Protein AF-A0A5R2MZ26-F1 (afdb_monomer_lite)

Radius of gyration: 20.75 Å; chains: 1; bounding box: 51×31×46 Å

Structure (mmCIF, N/CA/C/O backbone):
data_AF-A0A5R2MZ26-F1
#
_entry.id   AF-A0A5R2MZ26-F1
#
loop_
_atom_site.group_PDB
_atom_site.id
_atom_site.type_symbol
_atom_site.label_atom_id
_atom_site.label_alt_id
_atom_site.label_comp_id
_atom_site.label_asym_id
_atom_site.label_entity_id
_atom_site.label_seq_id
_atom_site.pdbx_PDB_ins_code
_atom_site.Cartn_x
_atom_site.Cartn_y
_atom_site.Cartn_z
_atom_site.occupancy
_atom_site.B_iso_or_equiv
_atom_site.auth_seq_id
_atom_site.auth_comp_id
_atom_site.auth_asym_id
_atom_site.auth_atom_id
_atom_site.pdbx_PDB_model_num
ATOM 1 N N . MET A 1 1 ? 28.311 18.626 -24.169 1.00 40.03 1 MET A N 1
ATOM 2 C CA . MET A 1 1 ? 27.862 17.252 -23.884 1.00 40.03 1 MET A CA 1
ATOM 3 C C . MET A 1 1 ? 28.572 16.865 -22.610 1.00 40.03 1 MET A C 1
ATOM 5 O O . MET A 1 1 ? 29.787 16.757 -22.639 1.00 40.03 1 MET A O 1
ATOM 9 N N . ALA A 1 2 ? 27.871 16.903 -21.479 1.00 43.50 2 ALA A N 1
ATOM 10 C CA . ALA A 1 2 ? 28.476 16.527 -20.210 1.00 43.50 2 ALA A CA 1
ATOM 11 C C . ALA A 1 2 ? 28.593 15.002 -20.210 1.00 43.50 2 ALA A C 1
ATOM 13 O O . ALA A 1 2 ? 27.584 14.326 -20.407 1.00 43.50 2 ALA A O 1
ATOM 14 N N . ASP A 1 3 ? 29.814 14.494 -20.066 1.00 49.94 3 ASP A N 1
ATOM 15 C CA . ASP A 1 3 ? 30.097 13.080 -19.853 1.00 49.94 3 ASP A CA 1
ATOM 16 C C . ASP A 1 3 ? 29.318 12.599 -18.622 1.00 49.94 3 ASP A C 1
ATOM 18 O O . ASP A 1 3 ? 29.716 12.819 -17.477 1.00 49.94 3 ASP A O 1
ATOM 22 N N . ALA A 1 4 ? 28.159 11.983 -18.854 1.00 48.03 4 ALA A N 1
ATOM 23 C CA . ALA A 1 4 ? 27.416 11.291 -17.819 1.00 48.03 4 ALA A CA 1
ATOM 24 C C . ALA A 1 4 ? 28.215 10.033 -17.473 1.00 48.03 4 ALA A C 1
ATOM 26 O O . ALA A 1 4 ? 28.239 9.090 -18.255 1.00 48.03 4 ALA A O 1
ATOM 27 N N . HIS A 1 5 ? 28.935 10.114 -16.351 1.00 60.41 5 HIS A N 1
ATOM 28 C CA . HIS A 1 5 ? 29.505 9.039 -15.536 1.00 60.41 5 HIS A CA 1
ATOM 29 C C . HIS A 1 5 ? 29.823 7.738 -16.287 1.00 60.41 5 HIS A C 1
ATOM 31 O O . HIS A 1 5 ? 28.923 6.984 -16.650 1.00 60.41 5 HIS A O 1
ATOM 37 N N . ALA A 1 6 ? 31.119 7.451 -16.457 1.00 61.78 6 ALA A N 1
ATOM 38 C CA . ALA A 1 6 ? 31.607 6.177 -16.979 1.00 61.78 6 ALA A CA 1
ATOM 39 C C . ALA A 1 6 ? 30.768 5.001 -16.451 1.00 61.78 6 ALA A C 1
ATOM 41 O O . ALA A 1 6 ? 30.547 4.890 -15.242 1.00 61.78 6 ALA A O 1
ATOM 42 N N . LYS A 1 7 ? 30.285 4.160 -17.375 1.00 66.69 7 LYS A N 1
ATOM 43 C CA . LYS A 1 7 ? 29.459 2.989 -17.065 1.00 66.69 7 LYS A CA 1
ATOM 44 C C . LYS A 1 7 ? 30.130 2.211 -15.922 1.00 66.69 7 LYS A C 1
ATOM 46 O O . LYS A 1 7 ? 31.337 1.964 -16.029 1.00 66.69 7 LYS A O 1
ATOM 51 N N . PRO A 1 8 ? 29.410 1.865 -14.839 1.00 64.62 8 PRO A N 1
ATOM 52 C CA . PRO A 1 8 ? 30.001 1.116 -13.741 1.00 64.62 8 PRO A CA 1
ATOM 53 C C . PRO A 1 8 ? 30.709 -0.126 -14.284 1.00 64.62 8 PRO A C 1
ATOM 55 O O . PRO A 1 8 ? 30.185 -0.802 -15.166 1.00 64.62 8 PRO A O 1
ATOM 58 N N . HIS A 1 9 ? 31.906 -0.429 -13.782 1.00 77.69 9 HIS A N 1
ATOM 59 C CA . HIS A 1 9 ? 32.708 -1.571 -14.240 1.00 77.69 9 HIS A CA 1
ATOM 60 C C . HIS A 1 9 ? 32.186 -2.908 -13.661 1.00 77.69 9 HIS A C 1
ATOM 62 O O . HIS A 1 9 ? 32.964 -3.796 -13.308 1.00 77.69 9 HIS A O 1
ATOM 68 N N . HIS A 1 10 ? 30.866 -3.011 -13.494 1.00 83.56 10 HIS A N 1
ATOM 69 C CA . HIS A 1 10 ? 30.146 -4.144 -12.933 1.00 83.56 10 HIS A CA 1
ATOM 70 C C . HIS A 1 10 ? 28.827 -4.359 -13.676 1.00 83.56 10 HIS A C 1
ATOM 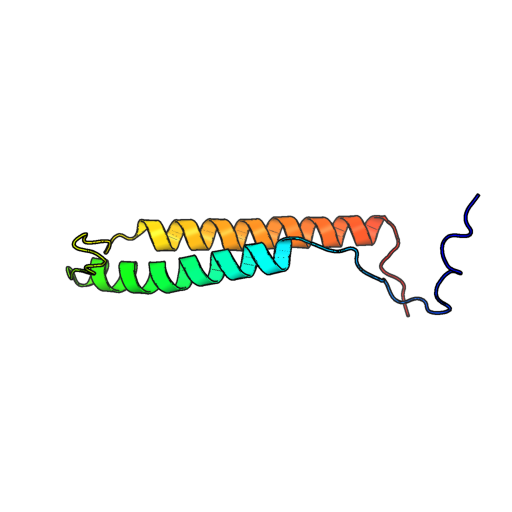72 O O . HIS A 1 10 ? 28.205 -3.412 -14.156 1.00 83.56 10 HIS A O 1
ATOM 78 N N . ASP A 1 11 ? 28.356 -5.600 -13.671 1.00 81.88 11 ASP A N 1
ATOM 79 C CA . ASP A 1 11 ? 27.124 -5.995 -14.354 1.00 81.88 11 ASP A CA 1
ATOM 80 C C . ASP A 1 11 ? 25.869 -5.890 -13.462 1.00 81.88 11 ASP A C 1
ATOM 82 O O . ASP A 1 11 ? 24.773 -6.231 -13.904 1.00 81.88 11 ASP A O 1
ATOM 86 N N . TYR A 1 12 ? 26.009 -5.394 -12.222 1.00 85.31 12 TYR A N 1
ATOM 87 C CA . TYR A 1 12 ? 24.886 -5.174 -11.303 1.00 85.31 12 TYR A CA 1
ATOM 88 C C . TYR A 1 12 ? 23.968 -4.027 -11.744 1.00 85.31 12 TYR A C 1
ATOM 90 O O . TYR A 1 12 ? 24.433 -2.948 -12.125 1.00 85.31 12 TYR A O 1
ATOM 98 N N . HIS A 1 13 ? 22.660 -4.247 -11.600 1.00 85.56 13 HIS A N 1
ATOM 99 C CA . HIS A 1 13 ? 21.627 -3.244 -11.837 1.00 85.56 13 HIS A CA 1
ATOM 100 C C . HIS A 1 13 ? 21.602 -2.199 -10.711 1.00 85.56 13 HIS A C 1
ATOM 102 O O . HIS A 1 13 ? 21.377 -2.522 -9.544 1.00 85.56 13 HIS A O 1
ATOM 108 N N . LEU A 1 14 ? 21.815 -0.933 -11.072 1.00 88.00 14 LEU A N 1
ATOM 109 C CA . LEU A 1 14 ? 21.554 0.207 -10.199 1.00 88.00 14 LEU A CA 1
ATOM 110 C C . LEU A 1 14 ? 20.103 0.639 -10.402 1.00 88.00 14 LEU A C 1
ATOM 112 O O . LEU A 1 14 ? 19.801 1.312 -11.380 1.00 88.00 14 LEU A O 1
ATOM 116 N N . VAL A 1 15 ? 19.229 0.205 -9.495 1.00 87.31 15 VAL A N 1
ATOM 117 C CA . VAL A 1 15 ? 17.793 0.496 -9.563 1.00 87.31 15 VAL A CA 1
ATOM 118 C C . VAL A 1 15 ? 17.557 1.990 -9.352 1.00 87.31 15 VAL A C 1
ATOM 120 O O . VAL A 1 15 ? 18.092 2.583 -8.408 1.00 87.31 15 VAL A O 1
ATOM 123 N N . ASP A 1 16 ? 16.732 2.584 -10.208 1.00 89.94 16 ASP A N 1
ATOM 124 C CA . ASP A 1 16 ? 16.328 3.977 -10.071 1.00 89.94 16 ASP A CA 1
ATOM 125 C C . ASP A 1 16 ? 15.496 4.208 -8.793 1.00 89.94 16 ASP A C 1
ATOM 127 O O . ASP A 1 16 ? 14.822 3.302 -8.288 1.00 89.94 16 ASP A O 1
ATOM 131 N N . PRO A 1 17 ? 15.504 5.430 -8.230 1.00 94.00 17 PRO A N 1
ATOM 132 C CA . PRO A 1 17 ? 14.687 5.750 -7.068 1.00 94.00 17 PRO A CA 1
ATOM 133 C C . PRO A 1 17 ? 13.202 5.437 -7.303 1.00 94.00 17 PRO A C 1
ATOM 135 O O . PRO A 1 17 ? 12.573 5.977 -8.211 1.00 94.00 17 PRO A O 1
ATOM 138 N N . SER A 1 18 ? 12.623 4.605 -6.435 1.00 93.94 18 SER A N 1
ATOM 139 C CA . SER A 1 18 ? 11.238 4.145 -6.546 1.00 93.94 18 SER A CA 1
ATOM 140 C C . SER A 1 18 ? 10.370 4.624 -5.371 1.00 93.94 18 SER A C 1
ATOM 142 O O . SER A 1 18 ? 10.832 4.622 -4.225 1.00 93.94 18 SER A O 1
ATOM 144 N N . PRO A 1 19 ? 9.097 5.001 -5.606 1.00 95.44 19 PRO A N 1
ATOM 145 C CA . PRO A 1 19 ? 8.171 5.396 -4.544 1.00 95.44 19 PRO A CA 1
ATOM 146 C C . PRO A 1 19 ? 7.558 4.206 -3.784 1.00 95.44 19 PRO A C 1
ATOM 148 O O . PRO A 1 19 ? 6.998 4.396 -2.699 1.00 95.44 19 PRO A O 1
ATOM 151 N N . TRP A 1 20 ? 7.644 2.984 -4.323 1.00 97.19 20 TRP A N 1
ATOM 152 C CA . TRP A 1 20 ? 6.950 1.808 -3.782 1.00 97.19 20 TRP A CA 1
ATOM 153 C C . TRP A 1 20 ? 7.320 1.452 -2.332 1.00 97.19 20 TRP A C 1
ATOM 155 O O . TRP A 1 20 ? 6.398 1.177 -1.560 1.00 97.19 20 TRP A O 1
ATOM 165 N N . PRO A 1 21 ? 8.595 1.524 -1.888 1.00 97.06 21 PRO A N 1
ATOM 166 C CA . PRO A 1 21 ? 8.950 1.245 -0.493 1.00 97.06 21 PRO A CA 1
ATOM 167 C C . PRO A 1 21 ? 8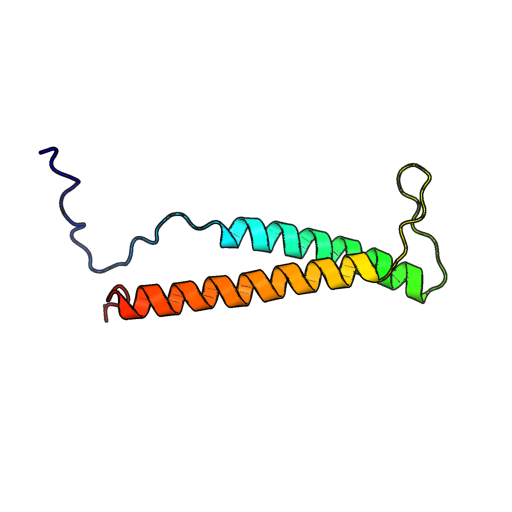.242 2.165 0.508 1.00 97.06 21 PRO A C 1
ATOM 169 O O . PRO A 1 21 ? 7.774 1.723 1.562 1.00 97.06 21 PRO A O 1
ATOM 172 N N . PHE A 1 22 ? 8.129 3.452 0.174 1.00 97.56 22 PHE A N 1
ATOM 173 C CA . PHE A 1 22 ? 7.460 4.429 1.026 1.00 97.56 22 PHE A CA 1
ATOM 174 C C . PHE A 1 22 ? 5.950 4.184 1.063 1.00 97.56 22 PHE A C 1
ATOM 176 O O . PHE A 1 22 ? 5.366 4.099 2.145 1.00 97.56 22 PHE A O 1
ATOM 183 N N . LEU A 1 23 ? 5.325 4.005 -0.106 1.00 97.06 23 LEU A N 1
ATOM 184 C CA . LEU A 1 23 ? 3.886 3.763 -0.194 1.00 97.06 23 LEU A CA 1
ATOM 185 C C . LEU A 1 23 ? 3.481 2.464 0.519 1.00 97.06 23 LEU A C 1
ATOM 187 O O . LEU A 1 23 ? 2.498 2.449 1.260 1.00 97.06 23 LEU A O 1
ATOM 191 N N . GLY A 1 24 ? 4.283 1.406 0.374 1.00 97.56 24 GLY A N 1
ATOM 192 C CA . GLY A 1 24 ? 4.082 0.141 1.075 1.00 97.56 24 GLY A CA 1
ATOM 193 C C . GLY A 1 24 ? 4.202 0.285 2.592 1.00 97.56 24 GLY A C 1
ATOM 194 O O . GLY A 1 24 ? 3.383 -0.271 3.321 1.00 97.56 24 GLY A O 1
ATOM 195 N N . SER A 1 25 ? 5.151 1.091 3.078 1.00 98.00 25 SER A N 1
ATOM 196 C CA . SER A 1 25 ? 5.307 1.367 4.514 1.00 98.00 25 SER A CA 1
ATOM 197 C C . SER A 1 25 ? 4.101 2.114 5.094 1.00 98.00 25 SER A C 1
ATOM 199 O O . SER A 1 25 ? 3.600 1.753 6.161 1.00 98.00 25 SER A O 1
ATOM 201 N N . VAL A 1 26 ? 3.580 3.114 4.375 1.00 98.06 26 VAL A N 1
ATOM 202 C CA . VAL A 1 26 ? 2.352 3.826 4.768 1.00 98.06 26 VAL A CA 1
ATOM 203 C C . VAL A 1 26 ? 1.148 2.880 4.750 1.00 98.06 26 VAL A C 1
ATOM 205 O O . VAL A 1 26 ? 0.376 2.854 5.707 1.00 98.06 26 VAL A O 1
ATOM 208 N N . GLY A 1 27 ? 1.009 2.054 3.709 1.00 97.75 27 GLY A N 1
ATOM 209 C CA . GLY A 1 27 ? -0.045 1.041 3.620 1.00 97.75 27 GLY A CA 1
ATOM 210 C C . GLY A 1 27 ? -0.001 0.035 4.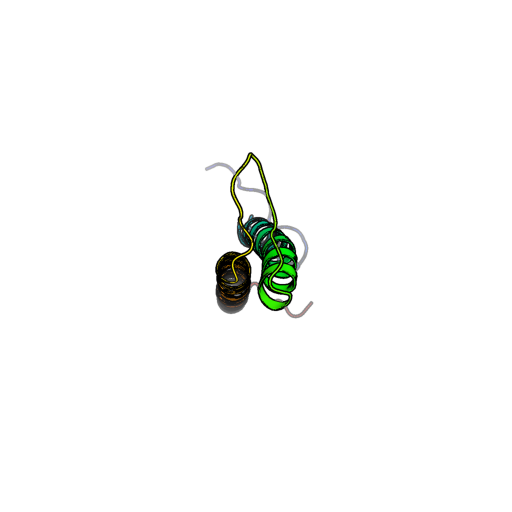773 1.00 97.75 27 GLY A C 1
ATOM 211 O O . GLY A 1 27 ? -1.035 -0.268 5.372 1.00 97.75 27 GLY A O 1
ATOM 212 N N . ALA A 1 28 ? 1.193 -0.434 5.146 1.00 98.06 28 ALA A N 1
ATOM 213 C CA . ALA A 1 28 ? 1.393 -1.333 6.279 1.00 98.06 28 ALA A CA 1
ATOM 214 C C . ALA A 1 28 ? 1.003 -0.673 7.610 1.00 98.06 28 ALA A C 1
ATOM 216 O O . ALA A 1 28 ? 0.313 -1.291 8.422 1.00 98.06 28 ALA A O 1
ATOM 217 N N . LEU A 1 29 ? 1.368 0.598 7.810 1.00 97.88 29 LEU A N 1
ATOM 218 C CA . LEU A 1 29 ? 0.978 1.364 8.994 1.00 97.88 29 LEU A CA 1
ATOM 219 C C . LEU A 1 29 ? -0.548 1.494 9.105 1.00 97.88 29 LEU A C 1
ATOM 221 O O . LEU A 1 29 ? -1.120 1.198 10.155 1.00 97.88 29 LEU A O 1
ATOM 225 N N . VAL A 1 30 ? -1.215 1.884 8.013 1.00 97.44 30 VAL A N 1
ATOM 226 C CA . VAL A 1 30 ? -2.683 1.991 7.956 1.00 97.44 30 VAL A CA 1
ATOM 227 C C . VAL A 1 30 ? -3.338 0.636 8.220 1.00 97.44 30 VAL A C 1
ATOM 229 O O . VAL A 1 30 ? -4.297 0.562 8.984 1.00 97.44 30 VAL A O 1
ATOM 232 N N . THR A 1 31 ? -2.794 -0.445 7.658 1.00 98.19 31 THR A N 1
ATOM 233 C CA . THR A 1 31 ? -3.283 -1.812 7.894 1.00 98.19 31 THR A CA 1
ATOM 234 C C . THR A 1 31 ? -3.150 -2.206 9.363 1.00 98.19 31 THR A C 1
ATOM 236 O O . THR A 1 31 ? -4.086 -2.768 9.924 1.00 98.19 31 THR A O 1
ATOM 239 N N . ALA A 1 32 ? -2.028 -1.889 10.013 1.00 97.50 32 ALA A N 1
ATOM 240 C CA . ALA A 1 32 ? -1.805 -2.214 11.419 1.00 97.50 32 ALA A CA 1
ATOM 241 C C . ALA A 1 32 ? -2.801 -1.484 12.335 1.00 97.50 32 ALA A C 1
ATOM 243 O O . ALA A 1 32 ? -3.489 -2.125 13.132 1.00 97.50 32 ALA A O 1
ATOM 244 N N . PHE A 1 33 ? -2.949 -0.163 12.174 1.00 95.31 33 PHE A N 1
ATOM 245 C CA . PHE A 1 33 ? -3.948 0.616 12.918 1.00 95.31 33 PHE A CA 1
ATOM 246 C C . PHE A 1 33 ? -5.377 0.166 12.613 1.00 95.31 33 PHE A C 1
ATOM 248 O O . PHE A 1 33 ? -6.191 0.003 13.523 1.00 95.31 33 PHE A O 1
ATOM 255 N N . GLY A 1 34 ? -5.677 -0.083 11.340 1.00 96.06 34 GLY A N 1
ATOM 256 C CA . GLY A 1 34 ? -6.960 -0.614 10.908 1.00 96.06 34 GLY A CA 1
ATOM 257 C C . GLY A 1 34 ? -7.259 -1.982 11.514 1.00 96.06 34 GLY A C 1
ATOM 258 O O . GLY A 1 34 ? -8.394 -2.231 11.901 1.00 96.06 34 GLY A O 1
ATOM 259 N N . GLY A 1 35 ? -6.252 -2.844 11.667 1.00 96.88 35 GLY A N 1
ATOM 260 C CA . GLY A 1 35 ? -6.384 -4.156 12.298 1.00 96.88 35 GLY A CA 1
ATOM 261 C C . GLY A 1 35 ? -6.798 -4.049 13.763 1.00 96.88 35 GLY A C 1
ATOM 262 O O . GLY A 1 35 ? -7.709 -4.753 14.192 1.00 96.88 35 GLY A O 1
ATOM 263 N N . VAL A 1 36 ? -6.210 -3.109 14.509 1.00 95.12 36 VAL A N 1
ATOM 264 C CA . VAL A 1 36 ? -6.642 -2.807 15.884 1.00 95.12 36 VAL A CA 1
ATOM 265 C C . VAL A 1 36 ? -8.090 -2.303 15.903 1.00 95.12 36 VAL A C 1
ATOM 267 O O . VAL A 1 36 ? -8.900 -2.793 16.689 1.00 95.12 36 VAL A O 1
ATOM 270 N N . CYS A 1 37 ? -8.446 -1.383 14.998 1.00 94.69 37 CYS A N 1
ATOM 271 C CA . CYS A 1 37 ? -9.812 -0.854 14.887 1.00 94.69 37 CYS A CA 1
ATOM 272 C C . CYS A 1 37 ? -10.834 -1.948 14.545 1.00 94.69 37 CYS A C 1
ATOM 274 O O . CYS A 1 37 ? -11.932 -1.961 15.100 1.00 94.69 37 CYS A O 1
ATOM 276 N N . LEU A 1 38 ? -10.464 -2.889 13.672 1.00 96.19 38 LEU A N 1
ATOM 277 C CA . LEU A 1 38 ? -11.276 -4.044 13.307 1.00 96.19 38 LEU A CA 1
ATOM 278 C C . LEU A 1 38 ? -11.493 -4.975 14.506 1.00 96.19 38 LEU A C 1
ATOM 280 O O . LEU A 1 38 ? -12.623 -5.387 14.749 1.00 96.19 38 LEU A O 1
ATOM 284 N N . MET A 1 39 ? -10.447 -5.292 15.275 1.00 95.69 39 MET A N 1
ATOM 285 C CA . MET A 1 39 ? -10.572 -6.148 16.462 1.00 95.69 39 MET A CA 1
ATOM 286 C C . MET A 1 39 ? -11.491 -5.525 17.519 1.00 95.69 39 MET A C 1
ATOM 288 O O . MET A 1 39 ? -12.338 -6.221 18.078 1.00 95.69 39 MET A O 1
ATOM 292 N N . GLU A 1 40 ? -11.366 -4.220 17.769 1.00 93.94 40 GLU A N 1
ATOM 293 C CA . GLU A 1 40 ? -12.266 -3.507 18.682 1.00 93.94 40 GLU A CA 1
ATOM 294 C C . GLU A 1 40 ? -13.704 -3.457 18.152 1.00 93.94 40 GLU A C 1
ATOM 296 O O . GLU A 1 40 ? -14.638 -3.726 18.906 1.00 93.94 40 GLU A O 1
ATOM 301 N N . TYR A 1 41 ? -13.895 -3.222 16.850 1.00 92.81 41 TYR A N 1
ATOM 302 C CA . TYR A 1 41 ? -15.213 -3.278 16.211 1.00 92.81 41 TYR A CA 1
ATOM 303 C C . TYR A 1 41 ? -15.881 -4.654 16.378 1.00 92.81 41 TYR A C 1
ATOM 305 O O . TYR A 1 41 ? -17.041 -4.734 16.779 1.00 92.81 41 TYR A O 1
ATOM 313 N N . LEU A 1 42 ? -15.144 -5.746 16.144 1.00 94.06 42 LEU A N 1
ATOM 314 C CA . LEU A 1 42 ? -15.657 -7.117 16.272 1.00 94.06 42 LEU A CA 1
ATOM 315 C C . LEU A 1 42 ? -16.036 -7.489 17.712 1.00 94.06 42 LEU A C 1
ATOM 317 O O . LEU A 1 42 ? -16.916 -8.321 17.920 1.00 94.06 42 LEU A O 1
ATOM 321 N N . LYS A 1 43 ? -15.402 -6.865 18.708 1.00 93.88 43 LYS A N 1
ATOM 322 C CA . LYS A 1 43 ? -15.737 -7.033 20.130 1.00 93.88 43 LYS A CA 1
ATOM 323 C C . LYS A 1 43 ? -16.922 -6.164 20.577 1.00 93.88 43 LYS A C 1
ATOM 325 O O . LYS A 1 43 ? -17.303 -6.234 21.742 1.00 93.88 43 LYS A O 1
ATOM 330 N N . GLY A 1 44 ? -17.483 -5.333 19.691 1.00 89.12 44 GLY A N 1
ATOM 331 C CA . GLY A 1 44 ? -18.480 -4.315 20.046 1.00 89.12 44 GLY A CA 1
ATOM 332 C C . GLY A 1 44 ? -17.904 -3.180 20.901 1.00 89.12 44 GLY A C 1
ATOM 333 O O . GLY A 1 44 ? -18.646 -2.499 21.607 1.00 89.12 44 GLY A O 1
ATOM 334 N N . GLY A 1 45 ? -16.579 -3.015 20.881 1.00 88.31 45 GLY A N 1
ATOM 335 C CA . GLY A 1 45 ? -15.847 -2.015 21.643 1.00 88.31 45 GLY A CA 1
ATOM 336 C C . GLY A 1 45 ? -15.884 -0.631 21.001 1.00 88.31 45 GLY A C 1
ATOM 337 O O . GLY A 1 45 ? -16.626 -0.341 20.062 1.00 88.31 45 GLY A O 1
ATOM 338 N N . SER A 1 46 ? -15.073 0.271 21.536 1.00 86.06 46 SER A N 1
ATOM 339 C CA . SER A 1 46 ? -14.917 1.627 21.015 1.00 86.06 46 SER A CA 1
ATOM 340 C C . SER A 1 46 ? -13.448 2.007 21.05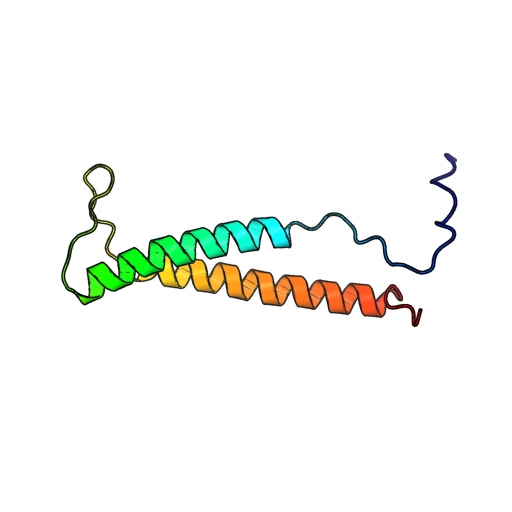9 1.00 86.06 46 SER A C 1
ATOM 342 O O . SER A 1 46 ? -12.779 1.762 22.059 1.00 86.06 46 SER A O 1
ATOM 344 N N . PHE A 1 47 ? -12.961 2.638 19.993 1.00 86.69 47 PHE A N 1
ATOM 345 C CA . PHE A 1 47 ? -11.593 3.138 19.910 1.00 86.69 47 PHE A CA 1
ATOM 346 C C . PHE A 1 47 ? -11.633 4.665 19.777 1.00 86.69 47 PHE A C 1
ATOM 348 O O . PHE A 1 47 ? -11.684 5.188 18.659 1.00 86.69 47 PHE A O 1
ATOM 355 N N . PRO A 1 48 ? -11.714 5.398 20.904 1.00 86.62 48 PRO A N 1
ATOM 356 C CA . PRO A 1 48 ? -11.787 6.848 20.880 1.00 86.62 48 PRO A CA 1
ATOM 357 C C . PRO A 1 48 ? -10.409 7.453 20.589 1.00 86.62 48 PRO A C 1
ATOM 359 O O . PRO A 1 48 ? -9.472 7.291 21.368 1.00 86.62 48 PRO A O 1
ATOM 362 N N . ILE A 1 49 ? -10.302 8.219 19.505 1.00 86.44 49 ILE A N 1
ATOM 363 C CA . ILE A 1 49 ? -9.179 9.129 19.257 1.00 86.44 49 ILE A CA 1
ATOM 364 C C . ILE A 1 49 ? -9.737 10.547 19.110 1.00 86.44 49 ILE A C 1
ATOM 366 O O . ILE A 1 49 ? -10.681 10.767 18.356 1.00 86.44 49 ILE A O 1
ATOM 370 N N . PHE A 1 50 ? -9.163 11.520 19.828 1.00 82.69 50 PHE A N 1
ATOM 371 C CA . PHE A 1 50 ? -9.559 12.940 19.769 1.00 82.69 50 PHE A CA 1
ATOM 372 C C . PHE A 1 50 ? -11.074 13.183 19.953 1.00 82.69 50 PHE A C 1
ATOM 374 O O . PHE A 1 50 ? -11.631 14.121 19.395 1.00 82.69 50 PHE A O 1
ATOM 381 N N . GLY A 1 51 ? -11.749 12.327 20.729 1.00 84.06 51 GLY A N 1
ATOM 382 C CA . GLY A 1 51 ? -13.195 12.409 20.975 1.00 84.06 51 GLY A CA 1
ATOM 383 C C . GLY A 1 51 ? -14.082 11.715 19.933 1.00 84.06 51 GLY A C 1
ATOM 384 O O . GLY A 1 51 ? -15.295 11.678 20.117 1.00 84.06 51 GLY A O 1
ATOM 385 N N . PHE A 1 52 ? -13.510 11.115 18.885 1.00 85.19 52 PHE A N 1
ATOM 386 C CA . PHE A 1 52 ? -14.240 10.373 17.854 1.00 85.19 52 PHE A CA 1
ATOM 387 C C . PHE A 1 52 ? -13.968 8.871 17.958 1.00 85.19 52 PHE A C 1
ATOM 389 O O . PHE A 1 52 ? -12.821 8.450 18.106 1.00 85.19 52 PHE A O 1
ATOM 396 N N . ASN A 1 53 ? -15.015 8.046 17.860 1.00 87.00 53 ASN A N 1
ATOM 397 C CA . ASN A 1 53 ? -14.856 6.595 17.787 1.00 87.00 53 ASN A CA 1
ATOM 398 C C . ASN A 1 53 ? -14.496 6.190 16.356 1.00 87.00 53 ASN A C 1
ATOM 400 O O . ASN A 1 53 ? -15.300 6.359 15.439 1.00 87.00 53 ASN A O 1
ATOM 404 N N . ILE A 1 54 ? -13.302 5.633 16.181 1.00 89.00 54 ILE A N 1
ATOM 405 C CA . ILE A 1 54 ? -12.819 5.160 14.883 1.00 89.00 54 ILE A CA 1
ATOM 406 C C . ILE A 1 54 ? -12.802 3.631 14.772 1.00 89.00 54 ILE A C 1
ATOM 408 O O . ILE A 1 54 ? -12.206 3.110 13.833 1.00 89.00 54 ILE A O 1
ATOM 412 N N . ALA A 1 55 ? -13.438 2.908 15.704 1.00 88.88 55 ALA A N 1
ATOM 413 C CA . ALA A 1 55 ? -13.604 1.456 15.637 1.00 88.88 55 ALA A CA 1
ATOM 414 C C . ALA A 1 55 ? -14.518 1.081 14.459 1.00 88.88 55 ALA A C 1
ATOM 416 O O . ALA A 1 55 ? -15.705 0.805 14.614 1.00 88.88 55 ALA A O 1
ATOM 417 N N . ASN A 1 56 ? -13.955 1.125 13.256 1.00 89.50 56 ASN A N 1
ATOM 418 C CA . ASN A 1 56 ? -14.580 0.722 12.014 1.00 89.50 56 ASN A CA 1
ATOM 419 C C . ASN A 1 56 ? -13.669 -0.281 11.286 1.00 89.50 56 ASN A C 1
ATOM 421 O O . ASN A 1 56 ? -12.444 -0.224 11.419 1.00 89.50 56 ASN A O 1
ATOM 425 N N . PRO A 1 57 ? -14.249 -1.197 10.498 1.00 94.25 57 PRO A N 1
ATOM 426 C CA . PRO A 1 57 ? -13.471 -2.173 9.740 1.00 94.25 57 PRO A CA 1
ATOM 427 C C . PRO A 1 57 ? -12.810 -1.567 8.489 1.00 94.25 57 PRO A C 1
ATOM 429 O O . PRO A 1 57 ? -11.875 -2.143 7.936 1.00 94.25 57 PRO A O 1
ATOM 432 N N . TRP A 1 58 ? -13.284 -0.410 8.019 1.00 94.75 58 TRP A N 1
ATOM 433 C CA . TRP A 1 58 ? -12.889 0.172 6.735 1.00 94.75 58 TRP A CA 1
ATOM 434 C C . TRP A 1 58 ? -11.421 0.578 6.685 1.00 94.75 58 TRP A C 1
ATOM 436 O O . TRP A 1 58 ? -10.778 0.384 5.655 1.00 94.75 58 TRP A O 1
ATOM 446 N N . LEU A 1 59 ? -10.869 1.079 7.793 1.00 95.12 59 LEU A N 1
ATOM 447 C CA . LEU A 1 59 ? -9.466 1.485 7.850 1.00 95.12 59 LEU A CA 1
ATOM 448 C C . LEU A 1 59 ? -8.513 0.315 7.541 1.00 95.12 59 LEU A C 1
ATOM 450 O O . LEU A 1 59 ? -7.527 0.497 6.829 1.00 95.12 59 LEU A O 1
ATOM 454 N N . PHE A 1 60 ? -8.844 -0.896 8.004 1.00 97.19 60 PHE A N 1
ATOM 455 C CA . PHE A 1 60 ? -8.081 -2.107 7.697 1.00 97.19 60 PHE A CA 1
ATOM 456 C C . PHE A 1 60 ? -8.105 -2.422 6.201 1.00 97.19 60 PHE A C 1
ATOM 458 O O . PHE A 1 60 ? -7.057 -2.609 5.587 1.00 97.19 60 PHE A O 1
ATOM 465 N N . PHE A 1 61 ? -9.298 -2.441 5.601 1.00 97.50 61 PHE A N 1
ATOM 466 C CA . PHE A 1 61 ? -9.452 -2.775 4.187 1.00 97.50 61 PHE A CA 1
ATOM 467 C C . PHE A 1 61 ? -8.790 -1.749 3.266 1.00 97.50 61 PHE A C 1
ATOM 469 O O . PHE A 1 61 ? -8.193 -2.138 2.265 1.00 97.50 61 PHE A O 1
ATOM 476 N N . ILE A 1 62 ? -8.822 -0.462 3.622 1.00 97.75 62 ILE A N 1
ATOM 477 C CA . ILE A 1 62 ? -8.081 0.581 2.901 1.00 97.75 62 ILE A CA 1
ATOM 478 C C . ILE A 1 62 ? -6.578 0.286 2.942 1.00 97.75 62 ILE A C 1
ATOM 480 O O . ILE A 1 62 ? -5.926 0.306 1.899 1.00 97.75 62 ILE A O 1
ATOM 484 N N . GLY A 1 63 ? -6.035 -0.041 4.119 1.00 97.50 63 GLY A N 1
ATOM 485 C CA . GLY A 1 63 ? -4.633 -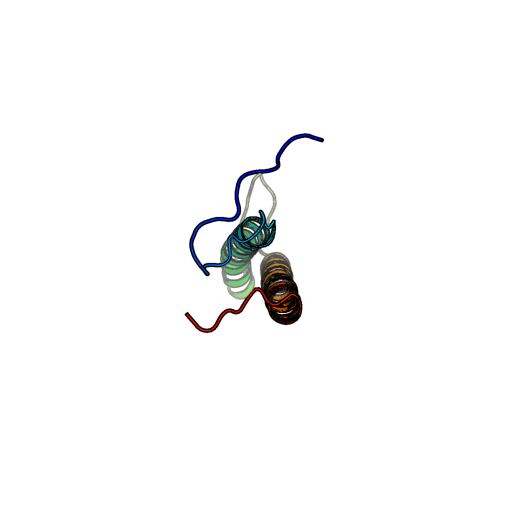0.432 4.262 1.00 97.50 63 GLY A CA 1
ATOM 486 C C . GLY A 1 63 ? -4.264 -1.624 3.374 1.00 97.50 63 GLY A C 1
ATOM 487 O O . GLY A 1 63 ? -3.292 -1.554 2.622 1.00 97.50 63 GLY A O 1
ATOM 488 N N . ILE A 1 64 ? -5.089 -2.677 3.383 1.00 98.31 64 ILE A N 1
ATOM 489 C CA . ILE A 1 64 ? -4.889 -3.869 2.548 1.00 98.31 64 ILE A CA 1
ATOM 490 C C . ILE A 1 64 ? -4.888 -3.520 1.058 1.00 98.31 64 ILE A C 1
ATOM 492 O O . ILE A 1 64 ? -4.006 -3.974 0.332 1.00 98.31 64 ILE A O 1
ATOM 496 N N . VAL A 1 65 ? -5.829 -2.694 0.591 1.00 98.44 65 VAL A N 1
ATOM 497 C CA . VAL A 1 65 ? -5.878 -2.270 -0.817 1.00 98.44 65 VAL A CA 1
ATOM 498 C C . VAL A 1 65 ? -4.603 -1.518 -1.211 1.00 98.44 65 VAL A C 1
ATOM 500 O O . VAL A 1 65 ? -4.051 -1.793 -2.274 1.00 98.44 65 VAL A O 1
ATOM 503 N N . ILE A 1 66 ? -4.090 -0.627 -0.355 1.00 98.06 66 ILE A N 1
ATOM 504 C CA . ILE A 1 66 ? -2.837 0.106 -0.613 1.00 98.06 66 ILE A CA 1
ATOM 505 C C . ILE A 1 66 ? -1.646 -0.855 -0.701 1.00 98.06 66 ILE A C 1
ATOM 507 O O . ILE A 1 66 ? -0.823 -0.729 -1.611 1.00 98.06 66 ILE A O 1
ATOM 511 N N . VAL A 1 67 ? -1.548 -1.822 0.216 1.00 98.31 67 VAL A N 1
ATOM 512 C CA . VAL A 1 67 ? -0.467 -2.818 0.210 1.00 98.31 67 VAL A CA 1
ATOM 513 C C . VAL A 1 67 ? -0.529 -3.666 -1.058 1.00 98.31 67 VAL A C 1
ATOM 515 O O . VAL A 1 67 ? 0.472 -3.776 -1.761 1.00 98.31 67 VAL A O 1
ATOM 518 N N . LEU A 1 68 ? -1.703 -4.204 -1.401 1.00 98.56 68 LEU A N 1
ATOM 519 C CA . LEU A 1 68 ? -1.880 -5.030 -2.598 1.00 98.56 68 LEU A CA 1
ATOM 520 C C . LEU A 1 68 ? -1.585 -4.251 -3.882 1.00 98.56 68 LEU A C 1
ATOM 522 O O . LEU A 1 68 ? -0.921 -4.775 -4.775 1.00 98.56 68 LEU A O 1
ATOM 526 N N . TYR A 1 69 ? -2.026 -2.995 -3.960 1.00 98.19 69 TYR A N 1
ATOM 527 C CA . TYR A 1 69 ? -1.695 -2.119 -5.079 1.00 98.19 69 TYR A CA 1
ATOM 528 C C . TYR A 1 69 ? -0.187 -1.880 -5.181 1.00 98.19 69 TYR A C 1
ATOM 530 O O . TYR A 1 69 ? 0.377 -2.000 -6.266 1.00 98.19 69 TYR A O 1
ATOM 538 N N . THR A 1 70 ? 0.478 -1.608 -4.055 1.00 98.25 70 THR A N 1
ATOM 539 C CA . THR A 1 70 ? 1.933 -1.417 -4.022 1.00 98.25 70 THR A CA 1
ATOM 540 C C . THR A 1 70 ? 2.663 -2.668 -4.503 1.00 98.25 70 THR A C 1
ATOM 542 O O . THR A 1 70 ? 3.562 -2.558 -5.327 1.00 98.25 70 THR A O 1
ATOM 545 N N . MET A 1 71 ? 2.259 -3.859 -4.048 1.00 98.12 71 MET A N 1
ATOM 546 C CA . MET A 1 71 ? 2.851 -5.125 -4.495 1.00 98.12 71 MET A CA 1
ATOM 547 C C . MET A 1 71 ? 2.672 -5.325 -6.002 1.00 98.12 71 MET A C 1
ATOM 549 O O . MET A 1 71 ? 3.636 -5.624 -6.702 1.00 98.12 71 MET A O 1
ATOM 553 N N . PHE A 1 72 ? 1.453 -5.122 -6.509 1.00 98.31 72 PHE A N 1
ATOM 554 C CA . PHE A 1 72 ? 1.153 -5.270 -7.930 1.00 98.31 72 PHE A CA 1
ATOM 555 C C . PHE A 1 72 ? 1.969 -4.305 -8.797 1.00 98.31 72 PHE A C 1
ATOM 557 O O . PHE A 1 72 ? 2.590 -4.727 -9.772 1.00 98.31 72 PHE A O 1
ATOM 564 N N . ALA A 1 73 ? 1.991 -3.021 -8.435 1.00 97.62 73 ALA A N 1
ATOM 565 C CA . ALA A 1 73 ? 2.707 -2.003 -9.192 1.00 97.62 73 ALA A CA 1
ATOM 566 C C . ALA A 1 73 ? 4.227 -2.220 -9.139 1.00 97.62 73 ALA A C 1
ATOM 568 O O . ALA A 1 73 ? 4.884 -2.175 -10.176 1.00 97.62 73 ALA A O 1
ATOM 569 N N . TRP A 1 74 ? 4.770 -2.554 -7.965 1.00 98.06 74 TRP A N 1
ATOM 570 C CA . TRP A 1 74 ? 6.199 -2.812 -7.806 1.00 98.06 74 TRP A CA 1
ATOM 571 C C . TRP A 1 74 ? 6.644 -4.035 -8.613 1.00 98.06 74 TRP A C 1
ATOM 573 O O . TRP A 1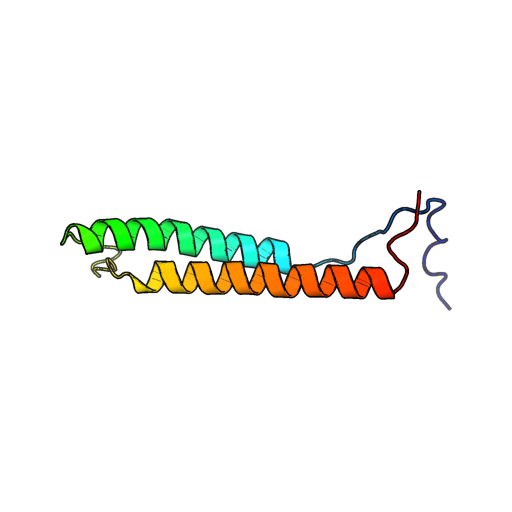 74 ? 7.602 -3.954 -9.375 1.00 98.06 74 TRP A O 1
ATOM 583 N N . TRP A 1 75 ? 5.917 -5.153 -8.542 1.00 97.88 75 TRP A N 1
ATOM 584 C CA . TRP A 1 75 ? 6.244 -6.319 -9.367 1.00 97.88 75 TRP A CA 1
ATOM 585 C C . TRP A 1 75 ? 6.088 -6.050 -10.862 1.00 97.88 75 TRP A C 1
ATOM 587 O O . TRP A 1 75 ? 6.876 -6.564 -11.655 1.00 97.88 75 TRP A O 1
ATOM 597 N N . SER A 1 76 ? 5.110 -5.231 -11.262 1.00 97.25 76 SER A N 1
ATOM 598 C CA . SER A 1 76 ? 5.005 -4.798 -12.655 1.00 97.25 76 SER A CA 1
ATOM 599 C C . SER A 1 76 ? 6.246 -4.033 -13.106 1.00 97.25 76 SER A C 1
ATOM 601 O O . SER A 1 76 ? 6.631 -4.191 -14.262 1.00 97.25 76 SER A O 1
ATOM 603 N N . ASP A 1 77 ? 6.850 -3.215 -12.248 1.00 95.62 77 ASP A N 1
ATOM 604 C CA . ASP A 1 77 ? 8.066 -2.478 -12.591 1.00 95.62 77 ASP A CA 1
ATOM 605 C C . ASP A 1 77 ? 9.280 -3.408 -12.660 1.00 95.62 77 ASP A C 1
ATOM 607 O O . ASP A 1 77 ? 10.017 -3.347 -13.636 1.00 95.62 77 ASP A O 1
ATOM 611 N N . THR A 1 78 ? 9.397 -4.394 -11.765 1.00 95.12 78 THR A N 1
ATOM 612 C CA . THR A 1 78 ? 10.428 -5.446 -11.877 1.00 95.12 78 THR A CA 1
ATOM 613 C C . THR A 1 78 ? 10.339 -6.215 -13.202 1.00 95.12 78 THR A C 1
ATOM 615 O O . THR A 1 78 ? 11.354 -6.565 -13.798 1.00 95.12 78 THR A O 1
ATOM 618 N N . ILE A 1 79 ? 9.127 -6.478 -13.705 1.00 96.06 79 ILE A N 1
ATOM 619 C CA . ILE A 1 79 ? 8.939 -7.119 -15.018 1.00 96.06 79 ILE A CA 1
ATOM 620 C C . ILE A 1 79 ? 9.371 -6.184 -16.159 1.00 96.06 79 ILE A C 1
ATOM 622 O O . ILE A 1 79 ? 9.939 -6.652 -17.146 1.00 96.06 79 ILE A O 1
ATOM 626 N N . LYS A 1 80 ? 9.112 -4.875 -16.054 1.00 94.19 80 LYS A N 1
ATOM 627 C CA . LYS A 1 80 ? 9.564 -3.894 -17.056 1.00 94.19 80 LYS A CA 1
ATOM 628 C C . LYS A 1 80 ? 11.088 -3.792 -17.076 1.00 94.19 80 LYS A C 1
ATOM 630 O O . LYS A 1 80 ? 11.669 -3.946 -18.145 1.00 94.19 80 LYS A O 1
ATOM 635 N N . GLU A 1 81 ? 11.718 -3.660 -15.910 1.00 92.81 81 GLU A N 1
ATOM 636 C CA . GLU A 1 81 ? 13.179 -3.628 -15.756 1.00 92.81 81 GLU A CA 1
ATOM 637 C C . GLU A 1 81 ? 13.831 -4.890 -16.352 1.00 92.81 81 GLU A C 1
ATOM 639 O O . GLU A 1 81 ? 14.860 -4.824 -17.031 1.00 92.81 81 GLU A O 1
ATOM 644 N N . ALA A 1 82 ? 13.195 -6.055 -16.180 1.00 91.19 82 ALA A N 1
ATOM 645 C CA . ALA A 1 82 ? 13.639 -7.299 -16.805 1.00 91.19 82 ALA A CA 1
ATOM 646 C C . ALA A 1 82 ? 13.655 -7.210 -18.342 1.00 91.19 82 ALA A C 1
ATOM 648 O O . ALA A 1 82 ? 14.620 -7.641 -18.976 1.00 91.19 82 ALA A O 1
ATOM 649 N N . HIS A 1 83 ? 12.600 -6.653 -18.948 1.00 93.00 83 HIS A N 1
ATOM 650 C CA . HIS A 1 83 ? 12.495 -6.480 -20.402 1.00 93.00 83 HIS A CA 1
ATOM 651 C C . HIS A 1 83 ? 13.428 -5.397 -20.958 1.00 93.00 83 HIS A C 1
ATOM 653 O O . HIS A 1 83 ? 13.800 -5.463 -22.128 1.00 93.00 83 HIS A O 1
ATOM 659 N N . GLU A 1 84 ? 13.846 -4.440 -20.133 1.00 90.94 84 GLU A N 1
ATOM 660 C CA . GLU A 1 84 ? 14.863 -3.435 -20.470 1.00 90.94 84 GLU A CA 1
ATOM 661 C C . GLU A 1 84 ? 16.292 -4.011 -20.458 1.00 90.94 84 GLU A C 1
ATOM 663 O O . GLU A 1 84 ? 17.243 -3.355 -20.881 1.00 90.94 84 GLU A O 1
ATOM 668 N N . GLY A 1 85 ? 16.446 -5.277 -20.051 1.00 87.69 85 GLY A N 1
ATOM 669 C CA . GLY A 1 85 ? 17.720 -5.992 -20.063 1.00 87.69 85 GLY A CA 1
ATOM 670 C C . GLY A 1 85 ? 18.541 -5.809 -18.789 1.00 87.69 85 GLY A C 1
ATOM 671 O O . GLY A 1 85 ? 19.722 -6.153 -18.778 1.00 87.69 85 GLY A O 1
ATOM 672 N N . HIS A 1 86 ? 17.933 -5.306 -17.711 1.00 84.94 86 HIS A N 1
ATOM 673 C CA . HIS A 1 86 ? 18.615 -5.103 -16.433 1.00 84.94 86 HIS A CA 1
ATOM 674 C C . HIS A 1 86 ? 18.878 -6.403 -15.651 1.00 84.94 86 HIS A C 1
ATOM 676 O O . HIS A 1 86 ? 19.685 -6.413 -14.724 1.00 84.94 86 HIS A O 1
ATOM 682 N N . HIS A 1 87 ? 18.245 -7.520 -16.025 1.00 87.88 87 HIS A N 1
ATOM 683 C CA . HIS A 1 87 ? 18.453 -8.831 -15.397 1.00 87.88 87 HIS A CA 1
ATOM 684 C C . HIS A 1 87 ? 19.616 -9.588 -16.059 1.00 87.88 87 HIS A C 1
ATOM 686 O O . HIS A 1 87 ? 19.418 -10.527 -16.835 1.00 87.88 87 HIS A O 1
ATOM 692 N N . THR A 1 88 ? 20.843 -9.155 -15.769 1.00 86.25 88 THR A N 1
ATOM 693 C CA . THR A 1 88 ? 22.071 -9.828 -16.211 1.00 86.25 88 THR A CA 1
ATOM 694 C C . THR A 1 88 ? 22.253 -11.171 -15.484 1.00 86.25 88 THR A C 1
ATOM 696 O O . THR A 1 88 ? 21.645 -11.448 -14.453 1.00 86.25 88 THR A O 1
ATOM 699 N N . ARG A 1 89 ? 23.051 -12.077 -16.064 1.00 80.81 89 ARG A N 1
ATOM 700 C CA . ARG A 1 89 ? 23.236 -13.454 -15.559 1.00 80.81 89 ARG A CA 1
ATOM 701 C C . ARG A 1 89 ? 24.152 -13.545 -14.327 1.00 80.81 89 ARG A C 1
ATOM 703 O O . ARG A 1 89 ? 24.218 -14.610 -13.712 1.00 80.81 89 ARG A O 1
ATOM 710 N N . VAL A 1 90 ? 24.916 -12.492 -14.062 1.00 58.44 90 VAL A N 1
ATOM 711 C CA . VAL A 1 90 ? 26.131 -12.489 -13.236 1.00 58.44 90 VAL A CA 1
ATOM 712 C C . VAL A 1 90 ? 25.929 -11.748 -11.927 1.00 58.44 90 VAL A C 1
ATOM 714 O O . VAL A 1 90 ? 25.367 -10.635 -11.959 1.00 58.44 90 VAL A O 1
#

Sequence (90 aa):
MADAHAKPHHDYHLVDPSPWPFLGSVGALVTAFGGVCLMEYLKGGSFPIFGFNIANPWLFFIGIVIVLYTMFAWWSDTIKEAHEGHHTRV

Secondary structure (DSSP, 8-state):
--------SS----PPP-SHHHHHHHHHHHHHHHHHHHHHHHTT---EETTEE---SHHHHHHHHHHHHHHHHHHHHHHHHHHTT-----

Foldseek 3Di:
DPPDDDDPPDLADDDDDDCLVVLLVVLVVLLVVLVVLQVCVVVVHFDDDPNDTPSDNVSNVSSVVSNVVSVVVVVVVVVVCVVVVSPDPD

pLDDT: mean 89.17, std 12.84, range [40.03, 98.56]